Protein AF-A0A7V2Y4K2-F1 (afdb_monomer)

Secondary structure (DSSP, 8-state):
--HHHHHHHHHHHHHHTT---HHHHHHHHHHHHHTTSTTEEEEES---BTTB--SEEEEETTEEEEEE----HHHHHHHHHHHHHHHHHHHHHHHHHHHTTSSSP-

Nearest PDB structures (foldseek):
  4da2-assembly1_A  TM=5.675E-01  e=2.603E+00  Pyrococcus furiosus DSM 3638
  3owf-assembly1_A-2  TM=3.463E-01  e=2.134E+00  Staphylococcus aureus
  5afw-assembly1_A  TM=2.194E-01  e=9.030E-01  Homo sapiens

Solvent-accessible surface area (backbone atoms only — not comparable to full-atom values): 6105 Å² total; per-residue (Å²): 132,62,54,66,61,52,32,52,50,51,47,52,57,44,54,74,67,75,74,59,52,51,72,66,46,46,67,42,52,36,56,36,55,29,66,73,43,86,62,34,46,53,41,69,70,47,77,77,50,100,92,45,75,51,44,22,42,32,23,46,78,85,41,80,74,49,70,44,76,83,70,50,61,64,61,53,50,52,52,52,50,54,51,50,54,50,53,54,49,51,54,52,50,51,53,50,30,57,77,37,77,30,83,78,66,115

Radius of gyration: 21.95 Å; Cα contacts (8 Å, |Δi|>4): 110; chains: 1; bounding box: 48×36×63 Å

Sequence (106 aa):
MNPITRYLKDIEKRLAAGRATEHTHRPALQALAEAMGKHVVATNEPTRVACGAPDFIVAVNGVTAGYIEAKDIGRYAQIVAALRETIATMRRIDATIENGGGWPIQ

pLDDT: mean 91.02, std 6.95, range [66.0, 98.19]

Foldseek 3Di:
DQLVVQLVVQVVVQVVVVPDDQVSSVVSVQSSQPVPDPQWGWDAQDDADPVGTARTFIDHPNHTPDGDHTDGPVVVVVVVVVVVVVVVVVVVVVVVQVVQVHPPRD

Structure (mmCIF, N/CA/C/O backbone):
data_AF-A0A7V2Y4K2-F1
#
_entry.id   AF-A0A7V2Y4K2-F1
#
loop_
_atom_site.group_PDB
_atom_site.id
_atom_site.type_symbol
_atom_site.label_atom_id
_atom_site.label_alt_id
_atom_site.label_comp_id
_atom_site.label_asym_id
_atom_site.label_entity_id
_atom_site.label_seq_id
_atom_site.pdbx_PDB_ins_code
_atom_site.Cartn_x
_atom_site.Cartn_y
_atom_site.Cartn_z
_atom_site.occupancy
_atom_site.B_iso_or_equiv
_atom_site.auth_seq_id
_atom_site.auth_comp_id
_atom_site.auth_asym_id
_atom_site.auth_atom_id
_atom_site.pdbx_PDB_model_num
ATOM 1 N N . MET A 1 1 ? 0.392 -18.608 11.540 1.00 71.06 1 MET A N 1
ATOM 2 C CA . MET A 1 1 ? 0.944 -17.923 10.349 1.00 71.06 1 MET A CA 1
ATOM 3 C C . MET A 1 1 ? 1.243 -16.484 10.740 1.00 71.06 1 MET A C 1
ATOM 5 O O . MET A 1 1 ? 0.393 -15.884 11.383 1.00 71.06 1 MET A O 1
ATOM 9 N N . ASN A 1 2 ? 2.436 -15.964 10.441 1.00 93.56 2 ASN A N 1
ATOM 10 C CA . ASN A 1 2 ? 2.810 -14.585 10.775 1.00 93.56 2 ASN A CA 1
ATOM 11 C C . ASN A 1 2 ? 1.868 -13.590 10.043 1.00 93.56 2 ASN A C 1
ATOM 13 O O . ASN A 1 2 ? 1.626 -13.799 8.847 1.00 93.56 2 ASN A O 1
ATOM 17 N N . PRO A 1 3 ? 1.330 -12.547 10.715 1.00 93.94 3 PRO A N 1
ATOM 18 C CA . PRO A 1 3 ? 0.449 -11.547 10.102 1.00 93.94 3 PRO A CA 1
ATOM 19 C C . PRO A 1 3 ? 1.009 -10.921 8.820 1.00 93.94 3 PRO A C 1
ATOM 21 O O . PRO A 1 3 ? 0.279 -10.776 7.843 1.00 93.94 3 PRO A O 1
ATOM 24 N N . ILE A 1 4 ? 2.316 -10.651 8.782 1.00 94.88 4 ILE A N 1
ATOM 25 C CA . ILE A 1 4 ? 3.012 -10.105 7.610 1.00 94.88 4 ILE A CA 1
ATOM 26 C C . ILE A 1 4 ? 2.949 -11.095 6.447 1.00 94.88 4 ILE A C 1
ATOM 28 O O . ILE A 1 4 ? 2.622 -10.723 5.326 1.00 94.88 4 ILE A O 1
ATOM 32 N N . THR A 1 5 ? 3.200 -12.381 6.698 1.00 96.00 5 THR A N 1
ATOM 33 C CA . THR A 1 5 ? 3.116 -13.407 5.650 1.00 96.00 5 THR A CA 1
ATOM 34 C C . THR A 1 5 ? 1.697 -13.529 5.099 1.00 96.00 5 THR A C 1
ATOM 36 O O . THR A 1 5 ? 1.523 -13.742 3.903 1.00 96.00 5 THR A O 1
ATOM 39 N N . ARG A 1 6 ? 0.670 -13.412 5.951 1.00 95.62 6 ARG A N 1
ATOM 40 C CA . ARG A 1 6 ? -0.729 -13.437 5.500 1.00 95.62 6 ARG A CA 1
ATOM 41 C C . ARG A 1 6 ? -1.038 -12.225 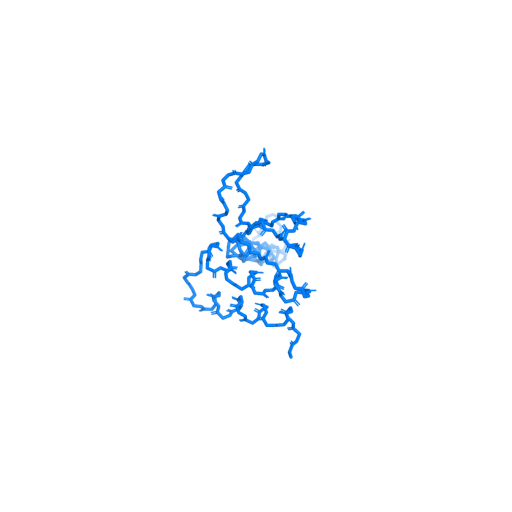4.630 1.00 95.62 6 ARG A C 1
ATOM 43 O O . ARG A 1 6 ? -1.568 -12.398 3.539 1.00 95.62 6 ARG A O 1
ATOM 50 N N . TYR A 1 7 ? -0.638 -11.044 5.088 1.00 95.44 7 TYR A N 1
ATOM 51 C CA . TYR A 1 7 ? -0.760 -9.807 4.332 1.00 95.44 7 TYR A CA 1
ATOM 52 C C . TYR A 1 7 ? -0.126 -9.927 2.944 1.00 95.44 7 TYR A C 1
ATOM 54 O O . TYR A 1 7 ? -0.812 -9.715 1.950 1.00 95.44 7 TYR A O 1
ATOM 62 N N . LEU A 1 8 ? 1.139 -10.353 2.859 1.00 94.12 8 LEU A N 1
ATOM 63 C CA . LEU A 1 8 ? 1.838 -10.496 1.579 1.00 94.12 8 LEU A CA 1
ATOM 64 C C . LEU A 1 8 ? 1.112 -11.458 0.630 1.00 94.12 8 LEU A C 1
ATOM 66 O O . LEU A 1 8 ? 0.897 -11.108 -0.528 1.00 94.12 8 LEU A O 1
ATOM 70 N N . LYS A 1 9 ? 0.632 -12.608 1.124 1.00 94.81 9 LYS A N 1
ATOM 71 C CA . LYS A 1 9 ? -0.155 -13.543 0.299 1.00 94.81 9 LYS A CA 1
ATOM 72 C C . LYS A 1 9 ? -1.467 -12.938 -0.198 1.00 94.81 9 LYS A C 1
ATOM 74 O O . LYS A 1 9 ? -1.862 -13.180 -1.337 1.00 94.81 9 LYS A O 1
ATOM 79 N N . ASP A 1 10 ? -2.151 -12.163 0.639 1.00 93.50 10 ASP A N 1
ATOM 80 C CA . ASP A 1 10 ? -3.393 -11.495 0.249 1.00 93.50 10 ASP A CA 1
ATOM 81 C C . ASP A 1 10 ? -3.136 -10.405 -0.806 1.00 93.50 10 ASP A C 1
ATOM 83 O O . ASP A 1 10 ? -3.941 -10.249 -1.728 1.00 93.50 10 ASP A O 1
ATOM 87 N N . ILE A 1 11 ? -2.010 -9.687 -0.718 1.00 91.94 11 ILE A N 1
ATOM 88 C CA . ILE A 1 11 ? -1.574 -8.727 -1.741 1.00 91.94 11 ILE A CA 1
ATOM 89 C C . ILE A 1 11 ? -1.256 -9.442 -3.058 1.00 91.94 11 ILE A C 1
ATOM 91 O O . ILE A 1 11 ? -1.829 -9.084 -4.086 1.00 91.94 11 ILE A O 1
ATOM 95 N N . GLU A 1 12 ? -0.411 -10.475 -3.033 1.00 91.00 12 GLU A N 1
ATOM 96 C CA . GLU A 1 12 ? -0.020 -11.258 -4.215 1.00 91.00 12 GLU A CA 1
ATOM 97 C C . GLU A 1 12 ? -1.234 -11.837 -4.942 1.00 91.00 12 GLU A C 1
ATOM 99 O O . GLU A 1 12 ? -1.376 -11.675 -6.155 1.00 91.00 12 GLU A O 1
ATOM 104 N N . LYS A 1 13 ? -2.163 -12.447 -4.197 1.00 91.25 13 LYS A N 1
ATOM 105 C CA . LYS A 1 13 ? -3.399 -13.008 -4.753 1.00 91.25 13 LYS A CA 1
ATOM 106 C C . LYS A 1 13 ? -4.233 -11.949 -5.476 1.00 91.25 13 LYS A C 1
ATOM 108 O O . LYS A 1 13 ? -4.791 -12.222 -6.537 1.00 91.25 13 LYS A O 1
ATOM 113 N N . ARG A 1 14 ? -4.346 -10.748 -4.900 1.00 89.25 14 ARG A N 1
ATOM 114 C CA . ARG A 1 14 ? -5.120 -9.640 -5.480 1.00 89.25 14 ARG A CA 1
ATOM 115 C C . ARG A 1 14 ? -4.428 -9.049 -6.708 1.00 89.25 14 ARG A C 1
ATOM 117 O O . ARG A 1 14 ? -5.105 -8.770 -7.691 1.00 89.25 14 ARG A O 1
ATOM 124 N N . LEU A 1 15 ? -3.101 -8.916 -6.680 1.00 87.19 15 LEU A N 1
ATOM 125 C CA . LEU A 1 15 ? -2.316 -8.469 -7.835 1.00 87.19 15 LEU A CA 1
ATOM 126 C C . LEU A 1 15 ? -2.425 -9.455 -9.006 1.00 87.19 15 LEU A C 1
ATOM 128 O O . LEU A 1 15 ? -2.657 -9.034 -10.137 1.00 87.19 15 LEU A O 1
ATOM 132 N N . ALA A 1 16 ? -2.351 -10.760 -8.734 1.00 86.56 16 ALA A N 1
ATOM 133 C CA . ALA A 1 16 ? -2.476 -11.806 -9.750 1.00 86.56 16 ALA A CA 1
ATOM 134 C C . ALA A 1 16 ? -3.839 -11.802 -10.470 1.00 86.56 16 ALA A C 1
ATOM 136 O O . ALA A 1 16 ? -3.938 -12.264 -11.604 1.00 86.56 16 ALA A O 1
ATOM 137 N N . ALA A 1 17 ? -4.888 -11.248 -9.852 1.00 85.12 17 ALA A N 1
ATOM 138 C CA . ALA A 1 17 ? -6.202 -11.108 -10.477 1.00 85.12 17 ALA A CA 1
ATOM 139 C C . ALA A 1 17 ? -6.261 -10.003 -11.558 1.00 85.12 17 ALA A C 1
ATOM 141 O O . ALA A 1 17 ? -7.271 -9.888 -12.252 1.00 85.12 17 ALA A O 1
ATOM 142 N N . GLY A 1 18 ? -5.218 -9.170 -11.694 1.00 78.69 18 GLY A N 1
ATOM 143 C CA . GLY A 1 18 ? -5.060 -8.196 -12.786 1.00 78.69 18 GLY A CA 1
ATOM 144 C C . GLY A 1 18 ? -6.029 -7.006 -12.777 1.00 78.69 18 GLY A C 1
ATOM 145 O O . GLY A 1 18 ? -6.032 -6.215 -13.714 1.00 78.69 18 GLY A O 1
ATOM 146 N N . ARG A 1 19 ? -6.866 -6.868 -11.742 1.00 76.62 19 ARG A N 1
ATOM 147 C CA . ARG A 1 19 ? -7.876 -5.799 -11.597 1.00 76.62 19 ARG A CA 1
ATOM 148 C C . ARG A 1 19 ? -7.771 -5.068 -10.255 1.00 76.62 19 ARG A C 1
ATOM 150 O O . ARG A 1 19 ? -8.759 -4.528 -9.765 1.00 76.62 19 ARG A O 1
ATOM 157 N N . ALA A 1 20 ? -6.597 -5.113 -9.629 1.00 81.88 20 ALA A N 1
ATOM 158 C CA . ALA A 1 20 ? -6.364 -4.452 -8.355 1.00 81.88 20 ALA A CA 1
ATOM 159 C C . ALA A 1 20 ? -6.183 -2.939 -8.541 1.00 81.88 20 ALA A C 1
ATOM 161 O O . ALA A 1 20 ? -5.412 -2.491 -9.383 1.00 81.88 20 ALA A O 1
ATOM 162 N N . THR A 1 21 ? -6.895 -2.173 -7.724 1.00 82.38 21 THR A N 1
ATOM 163 C CA . THR A 1 21 ? -6.727 -0.730 -7.502 1.00 82.38 21 THR A CA 1
ATOM 164 C C . THR A 1 21 ? -6.131 -0.488 -6.115 1.00 82.38 21 THR A C 1
ATOM 166 O O . THR A 1 21 ? -6.030 -1.418 -5.313 1.00 82.38 21 THR A O 1
ATOM 169 N N . GLU A 1 22 ? -5.809 0.759 -5.767 1.00 80.81 22 GLU A N 1
ATOM 170 C CA . GLU A 1 22 ? -5.352 1.103 -4.412 1.00 80.81 22 GLU A CA 1
ATOM 171 C C . GLU A 1 22 ? -6.296 0.569 -3.311 1.00 80.81 22 GLU A C 1
ATOM 173 O O . GLU A 1 22 ? -5.867 -0.135 -2.392 1.00 80.81 22 GLU A O 1
ATOM 178 N N . HIS A 1 23 ? -7.607 0.794 -3.455 1.00 89.12 23 HIS A N 1
ATOM 179 C CA . HIS A 1 23 ? -8.631 0.284 -2.532 1.00 89.12 23 HIS A CA 1
ATOM 180 C C . HIS A 1 23 ? -8.680 -1.237 -2.435 1.00 89.12 23 HIS A C 1
ATOM 182 O O . HIS A 1 23 ? -9.078 -1.776 -1.402 1.00 89.12 23 HIS A O 1
ATOM 188 N N . THR A 1 24 ? -8.235 -1.949 -3.472 1.00 90.00 24 THR A N 1
ATOM 189 C CA . THR A 1 24 ? -8.245 -3.414 -3.477 1.00 90.00 24 THR A CA 1
ATOM 190 C C . THR A 1 24 ? -7.382 -3.982 -2.355 1.00 90.00 24 THR A C 1
ATOM 192 O O . THR A 1 24 ? -7.688 -5.057 -1.850 1.00 90.00 24 THR A O 1
ATOM 195 N N . HIS A 1 25 ? -6.342 -3.282 -1.905 1.00 91.50 25 HIS A N 1
ATOM 196 C CA . HIS A 1 25 ? -5.416 -3.786 -0.886 1.00 91.50 25 HIS A CA 1
ATOM 197 C C . HIS A 1 25 ? -5.770 -3.376 0.552 1.00 91.50 25 HIS A C 1
ATOM 199 O O . HIS A 1 25 ? -5.296 -4.005 1.501 1.00 91.50 25 HIS A O 1
ATOM 205 N N . ARG A 1 26 ? -6.664 -2.396 0.728 1.00 93.94 26 ARG A N 1
ATOM 206 C CA . ARG A 1 26 ? -7.068 -1.849 2.035 1.00 93.94 26 ARG A CA 1
ATOM 207 C C . ARG A 1 26 ? -7.565 -2.910 3.032 1.00 93.94 26 ARG A C 1
ATOM 209 O O . ARG A 1 26 ? -7.081 -2.896 4.161 1.00 93.94 26 ARG A O 1
ATOM 216 N N . PRO A 1 27 ? -8.402 -3.902 2.658 1.00 94.88 27 PRO A N 1
ATOM 217 C CA . PRO A 1 27 ? -8.832 -4.930 3.611 1.00 94.88 27 PRO A CA 1
ATOM 218 C C . PRO A 1 27 ? -7.684 -5.792 4.157 1.00 94.88 27 PRO A C 1
ATOM 220 O O . PRO A 1 27 ? -7.718 -6.213 5.310 1.00 94.88 27 PRO A O 1
ATOM 223 N N . ALA A 1 28 ? -6.655 -6.058 3.342 1.00 94.88 28 ALA A N 1
ATOM 224 C CA . ALA A 1 28 ? -5.485 -6.810 3.795 1.00 94.88 28 ALA A CA 1
ATOM 225 C C . ALA A 1 28 ? -4.637 -5.973 4.766 1.00 94.88 28 ALA A C 1
ATOM 227 O O . ALA A 1 28 ? -4.153 -6.495 5.769 1.00 94.88 28 ALA A O 1
ATOM 228 N N . LEU A 1 29 ? -4.493 -4.672 4.488 1.00 95.50 29 LEU A N 1
ATOM 229 C CA . LEU A 1 29 ? -3.779 -3.729 5.349 1.00 95.50 29 LEU A CA 1
ATOM 230 C C . LEU A 1 29 ? -4.485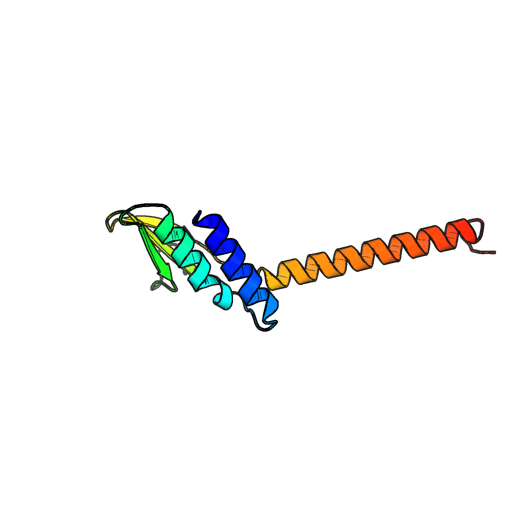 -3.530 6.699 1.00 95.50 29 LEU A C 1
ATOM 232 O O . LEU A 1 29 ? -3.823 -3.525 7.734 1.00 95.50 29 LEU A O 1
ATOM 236 N N . GLN A 1 30 ? -5.818 -3.456 6.702 1.00 96.81 30 GLN A N 1
ATOM 237 C CA . GLN A 1 30 ? -6.617 -3.398 7.926 1.00 96.81 30 GLN A CA 1
ATOM 238 C C . GLN A 1 30 ? -6.378 -4.630 8.805 1.00 96.81 30 GLN A C 1
ATOM 240 O O . GLN A 1 30 ? -6.018 -4.504 9.974 1.00 96.81 30 GLN A O 1
ATOM 245 N N . ALA A 1 31 ? -6.499 -5.825 8.216 1.00 96.62 31 ALA A N 1
ATOM 246 C CA . ALA A 1 31 ? -6.281 -7.081 8.926 1.00 96.62 31 ALA A CA 1
ATOM 247 C C . ALA A 1 31 ? -4.848 -7.202 9.471 1.00 96.62 31 ALA A C 1
ATOM 249 O O . ALA A 1 31 ? -4.641 -7.772 10.541 1.00 96.62 31 ALA A O 1
ATOM 250 N N . LEU A 1 32 ? -3.856 -6.666 8.750 1.00 97.06 32 LEU A N 1
ATOM 251 C CA . LEU A 1 32 ? -2.483 -6.591 9.237 1.00 97.06 32 LEU A CA 1
ATOM 252 C C . LEU A 1 32 ? -2.384 -5.687 10.469 1.00 97.06 32 LEU A C 1
ATOM 254 O O . LEU A 1 32 ? -1.803 -6.111 11.463 1.00 97.06 32 LEU A O 1
ATOM 258 N N . ALA A 1 33 ? -2.946 -4.476 10.407 1.00 96.94 33 ALA A N 1
ATOM 259 C CA . ALA A 1 33 ? -2.897 -3.504 11.495 1.00 96.94 33 ALA A CA 1
ATOM 260 C C . ALA A 1 33 ? -3.565 -4.043 12.769 1.00 96.94 33 ALA A C 1
ATOM 262 O O . ALA A 1 33 ? -2.958 -4.027 13.837 1.00 96.94 33 ALA A O 1
ATOM 263 N N . GLU A 1 34 ? -4.769 -4.602 12.651 1.00 97.44 34 GLU A N 1
ATOM 264 C CA . GLU A 1 34 ? -5.507 -5.189 13.778 1.00 97.44 34 GLU A CA 1
ATOM 265 C C . GLU A 1 34 ? -4.793 -6.416 14.371 1.00 97.44 34 GLU A C 1
ATOM 267 O O . GLU A 1 34 ? -4.882 -6.679 15.568 1.00 97.44 34 GLU A O 1
ATOM 272 N N . ALA A 1 35 ? -4.018 -7.148 13.564 1.00 96.81 35 ALA A N 1
ATOM 273 C CA . ALA A 1 35 ? -3.228 -8.282 14.035 1.00 96.81 35 ALA A CA 1
ATOM 274 C C . ALA A 1 35 ? -1.939 -7.886 14.786 1.00 96.81 35 ALA A C 1
ATOM 276 O O . ALA A 1 35 ? -1.291 -8.768 15.355 1.00 96.81 35 ALA A O 1
ATOM 277 N N . MET A 1 36 ? -1.552 -6.602 14.804 1.00 93.12 36 MET A N 1
ATOM 278 C CA . MET A 1 36 ? -0.334 -6.136 15.490 1.00 93.12 36 MET A CA 1
ATOM 279 C C . MET A 1 36 ? -0.469 -6.073 17.014 1.00 93.12 36 MET A C 1
ATOM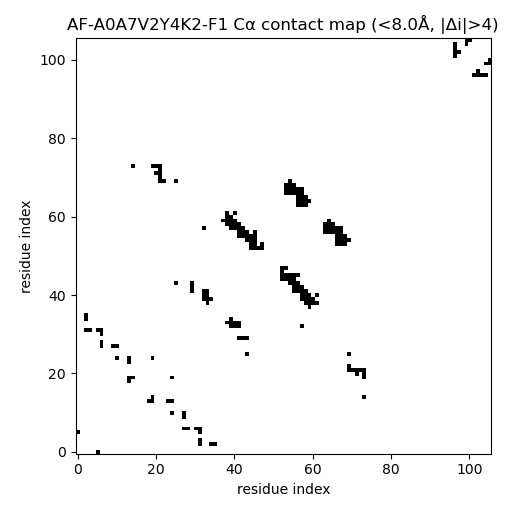 281 O O . MET A 1 36 ? 0.543 -5.993 17.710 1.00 93.12 36 MET A O 1
ATOM 285 N N . GLY A 1 37 ? -1.683 -6.128 17.564 1.00 93.06 37 GLY A N 1
ATOM 286 C CA . GLY A 1 37 ? -1.871 -6.068 19.008 1.00 93.06 37 GLY A CA 1
ATOM 287 C C . GLY A 1 37 ? -3.299 -6.347 19.449 1.00 93.06 37 GLY A C 1
ATOM 288 O O . GLY A 1 37 ? -4.245 -6.293 18.670 1.00 93.06 37 GLY A O 1
ATOM 289 N N . LYS A 1 38 ? -3.468 -6.631 20.742 1.00 93.25 38 LYS A N 1
ATOM 290 C CA . LYS A 1 38 ? -4.805 -6.712 21.338 1.00 93.25 38 LYS A CA 1
ATOM 291 C C . LYS A 1 38 ? -5.431 -5.319 21.359 1.00 93.25 38 LYS A C 1
ATOM 293 O O . LYS A 1 38 ? -4.743 -4.349 21.664 1.00 93.25 38 LYS A O 1
ATOM 298 N N . HIS A 1 39 ? -6.732 -5.243 21.082 1.00 95.19 39 HIS A N 1
ATOM 299 C CA . HIS A 1 39 ? -7.507 -3.995 21.104 1.00 95.19 39 HIS A CA 1
ATOM 300 C C . HIS A 1 39 ? -7.030 -2.924 20.108 1.00 95.19 39 HIS A C 1
ATOM 302 O O . HIS A 1 39 ? -7.335 -1.746 20.299 1.00 95.19 39 HIS A O 1
ATOM 308 N N . VAL A 1 40 ? -6.296 -3.326 19.064 1.00 97.62 40 VAL A N 1
ATOM 309 C CA . VAL A 1 40 ? -6.004 -2.472 17.911 1.00 97.62 40 VAL A CA 1
ATOM 310 C C . VAL A 1 40 ? -7.202 -2.520 16.967 1.00 97.62 40 VAL A C 1
ATOM 312 O O . VAL A 1 40 ? -7.638 -3.601 16.581 1.00 97.62 40 VAL A O 1
ATOM 315 N N . VAL A 1 41 ? -7.728 -1.355 16.601 1.00 97.31 41 VAL A N 1
ATOM 316 C CA . VAL A 1 41 ? -8.827 -1.197 15.640 1.00 97.31 41 VAL A CA 1
ATOM 317 C C . VAL A 1 41 ? -8.359 -0.262 14.538 1.00 97.31 41 VAL A C 1
ATOM 319 O O . VAL A 1 41 ? -7.904 0.842 14.835 1.00 97.31 41 VAL A O 1
ATOM 322 N N . ALA A 1 42 ? -8.468 -0.692 13.282 1.00 97.19 42 ALA A N 1
ATOM 323 C CA . ALA A 1 42 ? -8.142 0.129 12.123 1.00 97.19 42 ALA A CA 1
ATOM 324 C C . ALA A 1 42 ? -9.426 0.462 11.351 1.00 97.19 42 ALA A C 1
ATOM 326 O O . ALA A 1 42 ? -10.022 -0.393 10.702 1.00 97.19 42 ALA A O 1
ATOM 327 N N . THR A 1 43 ? -9.853 1.719 11.409 1.00 95.62 43 THR A N 1
ATOM 328 C CA . THR A 1 43 ? -11.065 2.200 10.738 1.00 95.62 43 THR A CA 1
ATOM 329 C C . THR A 1 43 ? -10.704 2.741 9.362 1.00 95.62 43 THR A C 1
ATOM 331 O O . THR A 1 43 ? -10.036 3.770 9.287 1.00 95.62 43 THR A O 1
ATOM 334 N N . ASN A 1 44 ? -11.139 2.064 8.295 1.00 94.50 44 ASN A N 1
ATOM 335 C CA . ASN A 1 44 ? -11.009 2.534 6.909 1.00 94.50 44 ASN A CA 1
ATOM 336 C C . ASN A 1 44 ? -11.995 3.677 6.619 1.00 94.50 44 ASN A C 1
ATOM 338 O O . ASN A 1 44 ? -13.134 3.620 7.078 1.00 94.50 44 ASN A O 1
ATOM 342 N N . GLU A 1 45 ? -11.574 4.659 5.822 1.00 89.31 45 GLU A N 1
ATOM 343 C CA . GLU A 1 45 ? -12.382 5.823 5.410 1.00 89.31 45 GLU A CA 1
ATOM 344 C C . GLU A 1 45 ? -13.067 6.549 6.590 1.00 89.31 45 GLU A C 1
ATOM 346 O O . GLU A 1 45 ? -14.287 6.744 6.602 1.00 89.31 45 GLU A O 1
ATOM 351 N N . PRO A 1 46 ? -12.300 6.953 7.618 1.00 86.75 46 PRO A N 1
ATOM 352 C CA . PRO A 1 46 ? -12.847 7.680 8.751 1.00 86.75 46 PRO A CA 1
ATOM 353 C C . PRO A 1 46 ? -13.440 9.028 8.317 1.00 86.75 46 PRO A C 1
ATOM 355 O O . PRO A 1 46 ? -12.927 9.706 7.423 1.00 86.75 46 PRO A O 1
ATOM 358 N N . THR A 1 47 ? -14.490 9.477 9.010 1.00 81.75 47 THR A N 1
ATOM 359 C CA . THR A 1 47 ? -14.962 10.864 8.891 1.00 81.75 47 THR A CA 1
ATOM 360 C C . THR A 1 47 ? -13.815 11.836 9.157 1.00 81.75 47 THR A C 1
ATOM 362 O O . THR A 1 47 ? -13.028 11.614 10.079 1.00 81.75 47 THR A O 1
ATOM 365 N N . ARG A 1 48 ? -13.733 12.906 8.348 1.00 74.19 48 ARG A N 1
ATOM 366 C CA . ARG A 1 48 ? -12.641 13.896 8.373 1.00 74.19 48 ARG A CA 1
ATOM 367 C C . ARG A 1 48 ? -12.226 14.260 9.798 1.00 74.19 48 ARG A C 1
ATOM 369 O O . ARG A 1 48 ? -13.046 14.693 10.605 1.00 74.19 48 ARG A O 1
ATOM 376 N N . VAL A 1 49 ? -10.931 14.139 10.053 1.00 73.75 49 VAL A N 1
ATOM 377 C CA . VAL A 1 49 ? -10.276 14.524 11.304 1.00 73.75 49 VAL A CA 1
ATOM 378 C C . VAL A 1 49 ? -9.539 15.8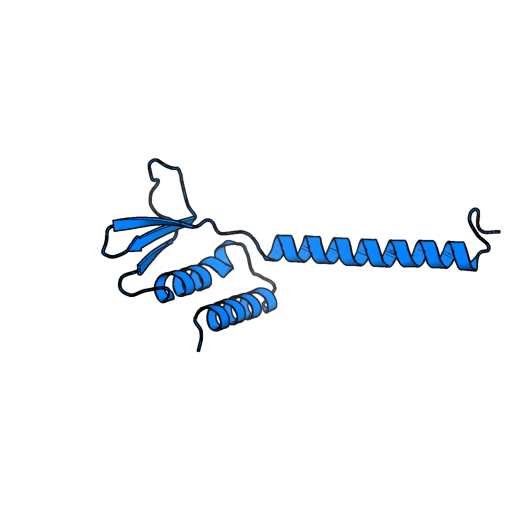48 11.124 1.00 73.75 49 VAL A C 1
ATOM 380 O O . VAL A 1 49 ? -9.315 16.303 10.004 1.00 73.75 49 VAL A O 1
ATOM 383 N N . ALA A 1 50 ? -9.129 16.474 12.229 1.00 71.88 50 ALA A N 1
ATOM 384 C CA . ALA A 1 50 ? -8.415 17.753 12.200 1.00 71.88 50 ALA A CA 1
ATOM 385 C C . ALA A 1 50 ? -7.118 17.717 11.360 1.00 71.88 50 ALA A C 1
ATOM 387 O O . ALA A 1 50 ? -6.708 18.744 10.829 1.00 71.88 50 ALA A O 1
ATOM 388 N N . CYS A 1 51 ? -6.497 16.543 11.198 1.00 66.00 51 CYS A N 1
ATOM 389 C CA . CYS A 1 51 ? -5.297 16.338 10.382 1.00 66.00 51 CYS A CA 1
ATOM 390 C C . CYS A 1 51 ? -5.562 16.001 8.897 1.00 66.00 51 CYS A C 1
ATOM 392 O O . CYS A 1 51 ? -4.603 15.778 8.163 1.00 66.00 51 CYS A O 1
ATOM 394 N N . GLY A 1 52 ? -6.820 15.982 8.432 1.00 81.00 52 GLY A N 1
ATOM 395 C CA . GLY A 1 52 ? -7.179 15.713 7.034 1.00 81.00 52 GLY A CA 1
ATOM 396 C C . GLY A 1 52 ? -8.088 14.493 6.847 1.00 81.00 52 GLY A C 1
ATOM 397 O O . GLY A 1 52 ? -8.980 14.231 7.655 1.00 81.00 52 GLY A O 1
ATOM 398 N N . ALA A 1 53 ? -7.896 13.778 5.737 1.00 86.31 53 ALA A N 1
ATOM 399 C CA . ALA A 1 53 ? -8.664 12.591 5.356 1.00 86.31 53 ALA A CA 1
ATOM 400 C C . ALA A 1 53 ? -7.709 11.399 5.164 1.00 86.31 53 ALA A C 1
ATOM 402 O O . ALA A 1 53 ? -7.364 11.096 4.024 1.00 86.31 53 ALA A O 1
ATOM 403 N N . PRO A 1 54 ? -7.235 10.788 6.264 1.00 91.06 54 PRO A N 1
ATOM 404 C CA . PRO A 1 54 ? -6.373 9.620 6.180 1.00 91.06 54 PRO A CA 1
ATOM 405 C C . PRO A 1 54 ? -7.155 8.404 5.691 1.00 91.06 54 PRO A C 1
ATOM 407 O O . PRO A 1 54 ? -8.353 8.291 5.958 1.00 91.06 54 PRO A O 1
ATOM 410 N N . ASP A 1 55 ? -6.472 7.456 5.053 1.00 93.06 55 ASP A N 1
ATOM 411 C CA . ASP A 1 55 ? -7.112 6.205 4.640 1.00 93.06 55 ASP A CA 1
ATOM 412 C C . ASP A 1 55 ? -7.567 5.351 5.827 1.00 93.06 55 ASP A C 1
ATOM 414 O O . ASP A 1 55 ? -8.642 4.750 5.774 1.00 93.06 55 ASP A O 1
ATOM 418 N N . PHE A 1 56 ? -6.785 5.333 6.912 1.00 95.19 56 PHE A N 1
ATOM 419 C CA . PHE A 1 56 ? -7.172 4.699 8.168 1.00 95.19 56 PHE A CA 1
ATOM 420 C C . PHE A 1 56 ? -6.875 5.560 9.393 1.00 95.19 56 PHE A C 1
ATOM 422 O O . PHE A 1 56 ? -5.825 6.199 9.486 1.00 95.19 56 PHE A O 1
ATOM 429 N N . ILE A 1 57 ? -7.746 5.453 10.398 1.00 95.50 57 ILE A N 1
ATOM 430 C CA . ILE A 1 57 ? -7.427 5.770 11.798 1.00 95.50 57 ILE A CA 1
ATOM 431 C C . ILE A 1 57 ? -7.165 4.469 12.544 1.00 95.50 57 ILE A C 1
ATOM 433 O O . ILE A 1 57 ? -7.979 3.549 12.485 1.00 95.50 57 ILE A O 1
ATOM 437 N N . VAL A 1 58 ? -6.059 4.410 13.281 1.00 96.44 58 VAL A N 1
ATOM 438 C CA . VAL A 1 58 ? -5.737 3.296 14.174 1.00 96.44 58 VAL A CA 1
ATOM 439 C C . VAL A 1 58 ? -5.95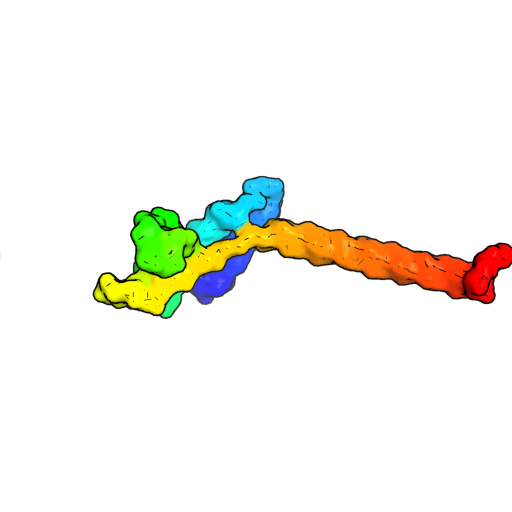4 3.731 15.614 1.00 96.44 58 VAL A C 1
ATOM 441 O O . VAL A 1 58 ? -5.354 4.707 16.068 1.00 96.44 58 VAL A O 1
ATOM 444 N N . ALA A 1 59 ? -6.777 2.988 16.345 1.00 96.56 59 ALA A N 1
ATOM 445 C CA . ALA A 1 59 ? -6.995 3.167 17.772 1.00 96.56 59 ALA A CA 1
ATOM 446 C C . ALA A 1 59 ? -6.486 1.956 18.557 1.00 96.56 59 ALA A C 1
ATOM 448 O O . ALA A 1 59 ? -6.663 0.816 18.133 1.00 96.56 59 ALA A O 1
ATOM 449 N N . VAL A 1 60 ? -5.889 2.203 19.721 1.00 97.31 60 VAL A N 1
ATOM 450 C CA . VAL A 1 60 ? -5.516 1.173 20.697 1.00 97.31 60 VAL A CA 1
ATOM 451 C C . VAL A 1 60 ? -6.264 1.456 21.987 1.00 97.31 60 VAL A C 1
ATOM 453 O O . VAL A 1 60 ? -6.173 2.554 22.530 1.00 97.31 60 VAL A O 1
ATOM 456 N N . ASN A 1 61 ? -7.037 0.482 22.470 1.00 96.38 61 ASN A N 1
ATOM 457 C CA . ASN A 1 61 ? -7.904 0.653 23.645 1.00 96.38 61 ASN A CA 1
ATOM 458 C C . ASN A 1 61 ? -8.858 1.863 23.524 1.00 96.38 61 ASN A C 1
ATOM 460 O O . ASN A 1 61 ? -9.112 2.565 24.498 1.00 96.38 61 ASN A O 1
ATOM 464 N N . GLY A 1 62 ? -9.359 2.134 22.314 1.00 93.44 62 GLY A N 1
ATOM 465 C CA . GLY A 1 62 ? -10.270 3.254 22.044 1.00 93.44 62 GLY A CA 1
ATOM 466 C C . GLY A 1 62 ? -9.601 4.630 21.943 1.00 93.44 62 GLY A C 1
ATOM 467 O O . GLY A 1 62 ? -10.284 5.606 21.651 1.00 93.44 62 GLY A O 1
ATOM 468 N N . VAL A 1 63 ? -8.282 4.719 22.130 1.00 94.56 63 VAL A N 1
ATOM 469 C CA . VAL A 1 63 ? -7.513 5.958 21.959 1.00 94.56 63 VAL A CA 1
ATOM 470 C C . VAL A 1 63 ? -6.814 5.935 20.607 1.00 94.56 63 VAL A C 1
ATOM 472 O O . VAL A 1 63 ? -6.130 4.964 20.285 1.00 94.56 63 VAL A O 1
ATOM 475 N N . THR A 1 64 ? -6.957 6.999 19.815 1.00 94.81 64 THR A N 1
ATOM 476 C CA . THR A 1 64 ? -6.245 7.138 18.537 1.00 94.81 64 THR A CA 1
ATOM 477 C C . THR A 1 64 ? -4.737 7.060 18.761 1.00 94.81 64 THR A C 1
ATOM 479 O O . THR A 1 64 ? -4.157 7.903 19.439 1.00 94.81 64 THR A O 1
ATOM 482 N N . ALA A 1 65 ? -4.111 6.050 18.166 1.00 94.56 65 ALA A N 1
ATOM 483 C CA . ALA A 1 65 ? -2.671 5.829 18.201 1.00 94.56 65 ALA A CA 1
ATOM 484 C C . ALA A 1 65 ? -1.972 6.391 16.956 1.00 94.56 65 ALA A C 1
ATOM 486 O O . ALA A 1 65 ? -0.790 6.721 17.014 1.00 94.56 65 ALA A O 1
ATOM 487 N N . GLY A 1 66 ? -2.687 6.515 15.833 1.00 93.50 66 GLY A N 1
ATOM 488 C CA . GLY A 1 66 ? -2.128 7.087 14.615 1.00 93.50 66 GLY A CA 1
ATOM 489 C C . GLY A 1 66 ? -3.018 6.925 13.390 1.00 93.50 66 GLY A C 1
ATOM 490 O O . GLY A 1 66 ? -4.191 6.563 13.487 1.00 93.50 66 GLY A O 1
ATOM 491 N N . TYR A 1 67 ? -2.421 7.192 12.232 1.00 94.25 67 TYR A N 1
ATOM 492 C C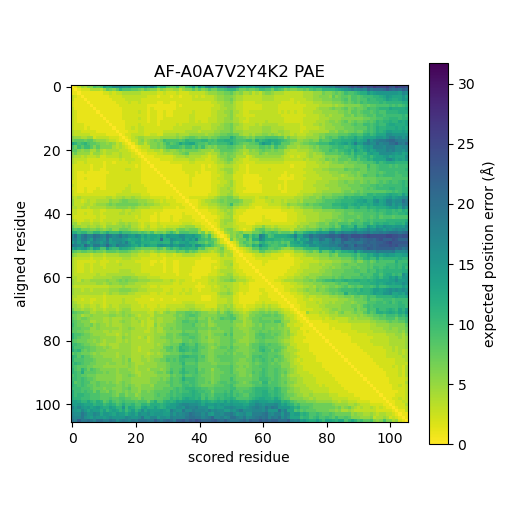A . TYR A 1 67 ? -3.073 7.191 10.926 1.00 94.25 67 TYR A CA 1
ATOM 493 C C . TYR A 1 67 ? -2.250 6.355 9.939 1.00 94.25 67 TYR A C 1
ATOM 495 O O . TYR A 1 67 ? -1.026 6.290 10.068 1.00 94.25 67 TYR A O 1
ATOM 503 N N . ILE A 1 68 ? -2.901 5.722 8.962 1.00 93.94 68 ILE A N 1
ATOM 504 C CA . ILE A 1 68 ? -2.229 4.983 7.881 1.00 93.94 68 ILE A CA 1
ATOM 505 C C . ILE A 1 68 ? -2.728 5.520 6.541 1.00 93.94 68 ILE A C 1
ATOM 507 O O . ILE A 1 68 ? -3.931 5.681 6.365 1.00 93.94 68 ILE A O 1
ATOM 511 N N . GLU A 1 69 ? -1.803 5.732 5.604 1.00 92.12 69 GLU A N 1
ATOM 512 C CA . GLU A 1 69 ? -2.095 6.043 4.202 1.00 92.12 69 GLU A CA 1
ATOM 513 C C . GLU A 1 69 ? -1.756 4.836 3.328 1.00 92.12 69 GLU A C 1
ATOM 515 O O . GLU A 1 69 ? -0.636 4.315 3.366 1.00 92.12 69 GLU A O 1
ATOM 520 N N . ALA A 1 70 ? -2.715 4.391 2.526 1.00 91.00 70 ALA A N 1
ATOM 521 C CA . ALA A 1 70 ? -2.496 3.384 1.508 1.00 91.00 70 ALA A CA 1
ATOM 522 C C . ALA A 1 70 ? -1.838 4.013 0.267 1.00 91.00 70 ALA A C 1
ATOM 524 O O . ALA A 1 70 ? -1.826 5.231 0.052 1.00 91.00 70 ALA A O 1
ATOM 525 N N . LYS A 1 71 ? -1.228 3.151 -0.551 1.00 87.25 71 LYS A N 1
ATOM 526 C CA . LYS A 1 71 ? -0.663 3.519 -1.851 1.00 87.25 71 LYS A CA 1
ATOM 527 C C . LYS A 1 71 ? -0.908 2.427 -2.876 1.00 87.25 71 LYS A C 1
ATOM 529 O O . LYS A 1 71 ? -0.951 1.241 -2.545 1.00 87.25 71 LYS A O 1
ATOM 534 N N . ASP A 1 72 ? -1.012 2.843 -4.132 1.00 84.69 72 ASP A N 1
ATOM 535 C CA . ASP A 1 72 ? -1.148 1.943 -5.271 1.00 84.69 72 ASP A CA 1
ATOM 536 C C . ASP A 1 72 ? 0.162 1.193 -5.580 1.00 84.69 72 ASP A C 1
ATOM 538 O O . ASP A 1 72 ? 1.074 1.704 -6.236 1.00 84.69 72 ASP A O 1
ATOM 542 N N . ILE A 1 73 ? 0.239 -0.061 -5.129 1.00 82.06 73 ILE A N 1
ATOM 543 C CA . ILE A 1 73 ? 1.359 -0.973 -5.404 1.00 82.06 73 ILE A CA 1
ATOM 544 C C . ILE A 1 73 ? 1.415 -1.367 -6.889 1.00 82.06 73 ILE A C 1
ATOM 546 O O . ILE A 1 73 ? 2.506 -1.557 -7.432 1.00 82.06 73 ILE A O 1
ATOM 550 N N . GLY A 1 74 ? 0.266 -1.449 -7.566 1.00 81.06 74 GLY A N 1
ATOM 551 C CA . GLY A 1 74 ? 0.191 -1.757 -8.994 1.00 81.06 74 GLY A CA 1
ATOM 552 C C . GLY A 1 74 ? 0.912 -0.705 -9.835 1.00 81.06 74 GLY A C 1
ATOM 553 O O . GLY A 1 74 ? 1.693 -1.050 -10.724 1.00 81.06 74 GLY A O 1
ATOM 554 N N . ARG A 1 75 ? 0.751 0.577 -9.489 1.00 83.12 75 ARG A N 1
ATOM 555 C CA . ARG A 1 75 ? 1.476 1.682 -10.134 1.00 83.12 75 ARG A CA 1
ATOM 556 C C . ARG A 1 75 ? 2.993 1.550 -9.989 1.00 83.12 75 ARG A C 1
ATOM 558 O O . ARG A 1 75 ? 3.718 1.721 -10.968 1.00 83.12 75 ARG A O 1
ATOM 565 N N . TYR A 1 76 ? 3.495 1.225 -8.798 1.00 86.12 76 TYR A N 1
ATOM 566 C CA . TYR A 1 76 ? 4.936 1.027 -8.605 1.00 86.12 76 TYR A CA 1
ATOM 567 C C . TYR A 1 76 ? 5.458 -0.188 -9.374 1.00 86.12 76 TYR A C 1
ATOM 569 O O . TYR A 1 76 ? 6.536 -0.116 -9.962 1.00 86.12 76 TYR A O 1
ATOM 577 N N . ALA A 1 77 ? 4.687 -1.277 -9.436 1.00 84.38 77 ALA A N 1
ATOM 578 C CA . ALA A 1 77 ? 5.054 -2.453 -10.221 1.00 84.38 77 ALA A CA 1
ATOM 579 C C . ALA A 1 77 ? 5.192 -2.123 -11.718 1.00 84.38 77 ALA A C 1
ATOM 581 O O . ALA A 1 77 ? 6.157 -2.550 -12.351 1.00 84.38 77 ALA A O 1
ATOM 582 N N . GLN A 1 78 ? 4.288 -1.305 -12.267 1.00 86.12 78 GLN A N 1
ATOM 583 C CA . GLN A 1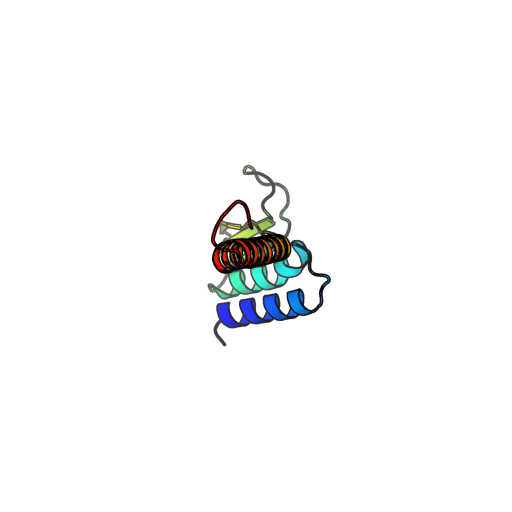 78 ? 4.373 -0.827 -13.653 1.00 86.12 78 GLN A CA 1
ATOM 584 C C . GLN A 1 78 ? 5.623 0.029 -13.894 1.00 86.12 78 GLN A C 1
ATOM 586 O O . GLN A 1 78 ? 6.318 -0.171 -14.888 1.00 86.12 78 GLN A O 1
ATOM 591 N N . ILE A 1 79 ?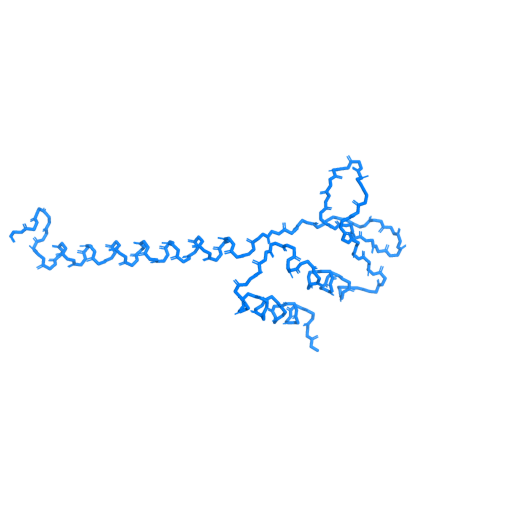 5.952 0.937 -12.968 1.00 89.56 79 ILE A N 1
ATOM 592 C CA . ILE A 1 79 ? 7.177 1.751 -13.043 1.00 89.56 79 ILE A CA 1
ATOM 593 C C . ILE A 1 79 ? 8.419 0.852 -13.045 1.00 89.56 79 ILE A C 1
ATOM 595 O O . ILE A 1 79 ? 9.304 1.018 -13.883 1.00 89.56 79 ILE A O 1
ATOM 599 N N . VAL A 1 80 ? 8.480 -0.133 -12.145 1.00 91.94 80 VAL A N 1
ATOM 600 C CA . VAL A 1 80 ? 9.601 -1.083 -12.076 1.00 91.94 80 VAL A CA 1
ATOM 601 C C . VAL A 1 80 ? 9.719 -1.894 -13.368 1.00 91.94 80 VAL A C 1
ATOM 603 O O . VAL A 1 80 ? 10.833 -2.089 -13.854 1.00 91.94 80 VAL A O 1
ATOM 606 N N . ALA A 1 81 ? 8.602 -2.345 -13.942 1.00 91.88 81 ALA A N 1
ATOM 607 C CA . ALA A 1 81 ? 8.598 -3.060 -15.215 1.00 91.88 81 ALA A CA 1
ATOM 608 C C . ALA A 1 81 ? 9.140 -2.182 -16.356 1.00 91.88 81 ALA A C 1
ATOM 610 O O . ALA A 1 81 ? 10.051 -2.600 -17.066 1.00 91.88 81 ALA A O 1
ATOM 611 N N . ALA A 1 82 ? 8.666 -0.939 -16.471 1.00 94.31 82 ALA A N 1
ATOM 612 C CA . ALA A 1 82 ? 9.138 0.000 -17.488 1.00 94.31 82 ALA A CA 1
ATOM 613 C C . ALA A 1 82 ? 10.644 0.294 -17.362 1.00 94.31 82 ALA A C 1
ATOM 615 O O . ALA A 1 82 ? 11.368 0.311 -18.360 1.00 94.31 82 ALA A O 1
ATOM 616 N N . LEU A 1 83 ? 11.146 0.472 -16.135 1.00 96.75 83 LEU A N 1
ATOM 617 C CA . LEU A 1 83 ? 12.575 0.675 -15.886 1.00 96.75 83 LEU A CA 1
ATOM 618 C C . LEU A 1 83 ? 13.407 -0.555 -16.267 1.00 96.75 83 LEU A C 1
ATOM 620 O O . LEU A 1 83 ? 14.470 -0.407 -16.867 1.00 96.75 83 LEU A O 1
ATOM 624 N N . ARG A 1 84 ? 12.925 -1.768 -15.966 1.00 97.31 84 ARG A N 1
ATOM 625 C CA . ARG A 1 84 ? 13.602 -3.016 -16.355 1.00 97.31 84 ARG A CA 1
ATOM 626 C C . ARG A 1 84 ? 13.728 -3.144 -17.870 1.00 97.31 84 ARG A C 1
ATOM 628 O O . ARG A 1 84 ? 14.826 -3.419 -18.347 1.00 97.31 84 ARG A O 1
ATOM 635 N N . GLU A 1 85 ? 12.650 -2.891 -18.606 1.00 97.88 85 GLU A N 1
ATOM 636 C CA . GLU A 1 85 ? 12.658 -2.923 -20.075 1.00 97.88 85 GLU A CA 1
ATOM 637 C C . GLU A 1 85 ? 13.572 -1.846 -20.669 1.00 97.88 85 GLU A C 1
ATOM 639 O O . GLU A 1 85 ? 14.316 -2.105 -21.616 1.00 97.88 85 GLU A O 1
ATOM 644 N N . THR A 1 86 ? 13.590 -0.652 -20.072 1.00 97.88 86 THR A N 1
ATOM 645 C CA . THR A 1 86 ? 14.486 0.435 -20.490 1.00 97.88 86 THR A CA 1
ATOM 646 C C . THR A 1 86 ? 15.951 0.034 -20.320 1.00 97.88 86 THR A C 1
ATOM 648 O O . THR A 1 86 ? 16.733 0.145 -21.260 1.00 97.88 86 THR A O 1
ATOM 651 N N . ILE A 1 87 ? 16.319 -0.503 -19.152 1.00 98.12 87 ILE A N 1
ATOM 652 C CA . ILE A 1 87 ? 17.684 -0.975 -18.875 1.00 98.12 87 ILE A CA 1
ATOM 653 C C . ILE A 1 87 ? 18.071 -2.109 -19.830 1.00 98.12 87 ILE A C 1
ATOM 655 O O . ILE A 1 87 ? 19.184 -2.124 -20.353 1.00 98.12 87 ILE A O 1
ATOM 659 N N . ALA A 1 88 ? 17.168 -3.062 -20.070 1.00 98.00 88 ALA A N 1
ATOM 660 C CA . ALA A 1 88 ? 17.415 -4.158 -21.001 1.00 98.00 88 ALA A CA 1
ATOM 661 C C . ALA A 1 88 ? 17.634 -3.643 -22.431 1.00 98.00 88 ALA A C 1
ATOM 663 O O . ALA A 1 88 ? 18.538 -4.107 -23.124 1.00 98.00 88 ALA A O 1
ATOM 664 N N . THR A 1 89 ? 16.852 -2.651 -22.853 1.00 98.06 89 THR A N 1
ATOM 665 C CA . THR A 1 89 ? 16.980 -2.015 -24.167 1.00 98.06 89 THR A CA 1
ATOM 666 C C . THR A 1 89 ? 18.300 -1.262 -24.298 1.00 98.06 89 THR A C 1
ATOM 668 O O . THR A 1 89 ? 19.003 -1.463 -25.283 1.00 98.06 89 THR A O 1
ATOM 671 N N . MET A 1 90 ? 18.682 -0.467 -23.294 1.00 98.00 90 MET A N 1
ATOM 672 C CA . MET A 1 90 ? 19.969 0.241 -23.274 1.00 98.00 90 MET A CA 1
ATOM 673 C C . MET A 1 90 ? 21.140 -0.734 -23.411 1.00 98.00 90 MET A C 1
ATOM 675 O O . MET A 1 90 ? 21.961 -0.577 -24.305 1.00 98.00 90 MET A O 1
ATOM 679 N N . ARG A 1 91 ? 21.135 -1.832 -22.646 1.00 98.19 91 ARG A N 1
ATOM 680 C CA . ARG A 1 91 ? 22.164 -2.880 -22.759 1.00 98.19 91 ARG A CA 1
ATOM 681 C C . ARG A 1 91 ? 22.236 -3.506 -24.151 1.00 98.19 91 ARG A C 1
ATOM 683 O O . ARG A 1 91 ? 23.316 -3.859 -24.609 1.00 98.19 91 ARG A O 1
ATOM 690 N N . ARG A 1 92 ? 21.094 -3.678 -24.827 1.00 97.94 92 ARG A N 1
ATOM 691 C CA . ARG A 1 92 ? 21.062 -4.195 -26.205 1.00 97.94 92 ARG A CA 1
ATOM 692 C C . ARG A 1 92 ? 21.635 -3.192 -27.202 1.00 97.94 92 ARG A C 1
ATOM 694 O O . ARG A 1 92 ? 22.286 -3.617 -28.152 1.00 97.94 92 ARG A O 1
ATOM 701 N N . ILE A 1 93 ? 21.390 -1.899 -26.998 1.00 96.44 93 ILE A N 1
ATOM 702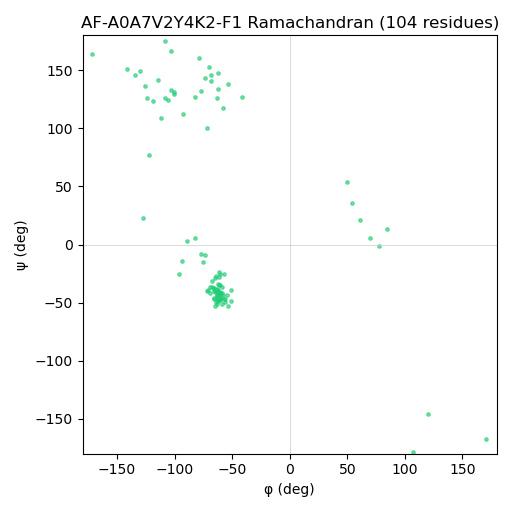 C CA . ILE A 1 93 ? 21.986 -0.828 -27.805 1.00 96.44 93 ILE A CA 1
ATOM 703 C C . ILE A 1 93 ? 23.503 -0.839 -27.621 1.00 96.44 93 ILE A C 1
ATOM 705 O O . ILE A 1 93 ? 24.212 -0.946 -28.617 1.00 96.44 93 ILE A O 1
ATOM 709 N N . ASP A 1 94 ? 23.984 -0.831 -26.377 1.00 96.88 94 ASP A N 1
ATOM 710 C CA . ASP A 1 94 ? 25.416 -0.855 -26.061 1.00 96.88 94 ASP A CA 1
ATOM 711 C C . ASP A 1 94 ? 26.102 -2.067 -26.706 1.00 96.88 94 ASP A C 1
ATOM 713 O O . ASP A 1 94 ? 27.060 -1.914 -27.460 1.00 96.88 94 ASP A O 1
ATOM 717 N N . ALA A 1 95 ? 25.530 -3.264 -26.537 1.00 96.88 95 ALA A N 1
ATOM 718 C CA . ALA A 1 95 ? 26.050 -4.480 -27.160 1.00 96.88 95 ALA A CA 1
ATOM 719 C C . ALA A 1 95 ? 26.060 -4.409 -28.699 1.00 96.88 95 ALA A C 1
ATOM 721 O O . ALA A 1 95 ? 26.946 -4.962 -29.344 1.00 96.88 95 ALA A O 1
ATOM 722 N N . THR A 1 96 ? 25.077 -3.745 -29.314 1.00 96.31 96 THR A N 1
ATOM 723 C CA . THR A 1 96 ? 25.030 -3.569 -30.776 1.00 96.31 96 THR A CA 1
ATOM 724 C C . THR A 1 96 ? 26.130 -2.622 -31.252 1.00 96.31 96 THR A C 1
ATOM 726 O O . THR A 1 96 ? 26.779 -2.906 -32.254 1.00 96.31 96 THR A O 1
ATOM 729 N N . ILE A 1 97 ? 26.364 -1.528 -30.522 1.00 95.69 97 ILE A N 1
ATOM 730 C CA . ILE A 1 97 ? 27.439 -0.569 -30.802 1.00 95.69 97 ILE A CA 1
ATOM 731 C C . ILE A 1 97 ? 28.802 -1.254 -30.684 1.00 95.69 97 ILE A C 1
ATOM 733 O O . ILE A 1 97 ? 29.626 -1.142 -31.587 1.00 95.69 97 ILE A O 1
ATOM 737 N N . GLU A 1 98 ? 29.030 -1.997 -29.602 1.00 95.19 98 GLU A N 1
ATOM 738 C CA . GLU A 1 98 ? 30.283 -2.723 -29.377 1.00 95.19 98 GLU A CA 1
ATOM 739 C C . GLU A 1 98 ? 30.541 -3.764 -30.474 1.00 95.19 98 GLU A C 1
ATOM 741 O O . GLU A 1 98 ? 31.625 -3.789 -31.058 1.00 95.19 98 GLU A O 1
ATOM 746 N N . ASN A 1 99 ? 29.532 -4.568 -30.824 1.00 95.00 99 ASN A N 1
ATOM 747 C CA . ASN A 1 99 ? 29.638 -5.555 -31.904 1.00 95.00 99 ASN A CA 1
ATOM 748 C C . ASN A 1 99 ? 29.864 -4.914 -33.285 1.00 95.00 99 ASN A C 1
ATOM 750 O O . ASN A 1 99 ? 30.444 -5.548 -34.163 1.00 95.00 99 ASN A O 1
ATOM 754 N N . GLY A 1 100 ? 29.414 -3.671 -33.477 1.00 93.31 100 GLY A N 1
ATOM 755 C CA . GLY A 1 100 ? 29.611 -2.875 -34.690 1.00 93.31 100 GLY A CA 1
ATOM 756 C C . GLY A 1 100 ? 30.963 -2.160 -34.784 1.00 93.31 100 GLY A C 1
ATOM 757 O O . GLY A 1 100 ? 31.160 -1.378 -35.710 1.00 93.31 100 GLY A O 1
ATOM 758 N N . GLY A 1 101 ? 31.885 -2.392 -33.840 1.00 92.25 101 GLY A N 1
ATOM 759 C CA . GLY A 1 101 ? 33.199 -1.737 -33.811 1.00 92.25 101 GLY A CA 1
ATOM 760 C C . GLY A 1 101 ? 33.209 -0.358 -33.141 1.00 92.25 101 GLY A C 1
ATOM 761 O O . GLY A 1 101 ? 34.199 0.365 -33.247 1.00 92.25 101 GLY A O 1
ATOM 762 N N . GLY A 1 102 ? 32.139 0.003 -32.429 1.00 89.25 102 GLY A N 1
ATOM 763 C CA . GLY A 1 102 ? 31.958 1.304 -31.788 1.00 89.25 102 GLY A CA 1
ATOM 764 C C . GLY A 1 102 ? 30.925 2.178 -32.499 1.00 89.25 102 GLY A C 1
ATOM 765 O O . GLY A 1 102 ? 30.279 1.768 -33.459 1.00 89.25 102 GLY A O 1
ATOM 766 N N . TRP A 1 103 ? 30.722 3.393 -31.982 1.00 85.88 103 TRP A N 1
ATOM 767 C CA . TRP A 1 103 ? 29.835 4.384 -32.595 1.00 85.88 103 TRP A CA 1
ATOM 768 C C . TRP A 1 103 ? 30.659 5.457 -33.329 1.00 85.88 103 TRP A C 1
ATOM 770 O O . TRP A 1 103 ? 31.583 6.006 -32.721 1.00 85.88 103 TRP A O 1
ATOM 780 N N . PRO A 1 104 ? 30.315 5.831 -34.577 1.00 86.38 104 PRO A N 1
ATOM 781 C CA . PRO A 1 104 ? 29.217 5.298 -35.386 1.00 86.38 104 PRO A CA 1
ATOM 782 C C . PRO A 1 104 ? 29.473 3.850 -35.817 1.00 86.38 104 PRO A C 1
ATOM 784 O O . PRO A 1 104 ? 30.615 3.476 -36.069 1.00 86.38 104 PRO A O 1
ATOM 787 N N . ILE A 1 105 ? 28.397 3.064 -35.905 1.00 83.06 105 ILE A N 1
ATOM 788 C CA . ILE A 1 105 ? 28.458 1.692 -36.424 1.00 83.06 105 ILE A CA 1
ATOM 789 C C . ILE A 1 105 ? 28.905 1.775 -37.892 1.00 83.06 105 ILE A C 1
ATOM 791 O O . ILE A 1 105 ? 28.309 2.546 -38.653 1.00 83.06 105 ILE A O 1
ATOM 795 N N . GLN A 1 106 ? 29.967 1.046 -38.252 1.00 76.00 106 GLN A N 1
ATOM 796 C CA . GLN A 1 106 ? 30.522 1.009 -39.615 1.00 76.00 106 GLN A CA 1
ATOM 797 C C . GLN A 1 106 ? 29.706 0.131 -40.565 1.00 76.00 106 GLN A C 1
ATOM 799 O O . GLN A 1 106 ? 29.152 -0.895 -40.108 1.00 76.00 106 GLN A O 1
#

Mean predicted aligned error: 6.08 Å